Protein AF-A0A3L6JRQ4-F1 (afdb_monomer_lite)

Sequence (92 aa):
MKNMPRIVKVRVFLPVGVCGCSQTDFIARTYQAVRKHPDIVDYGEDSAGSEAAKRAGVTYRGILIGRRLLQGNPTSDQIEEAILAEANRTED

Secondary structure (DSSP, 8-state):
---PPPPEEEEEEE-TT---HHHHHHHHHHHHHHTT-TTTEEEEEEETTSHHHHHTT-SS-EEEETTEEEES---HHHHHHHHHHHHTPPP-

Structure (mmCIF, N/CA/C/O backbone):
data_AF-A0A3L6JRQ4-F1
#
_entry.id   AF-A0A3L6JRQ4-F1
#
loop_
_atom_site.group_PDB
_atom_site.id
_atom_site.type_symbol
_atom_site.label_atom_id
_atom_site.label_alt_id
_atom_site.label_comp_id
_atom_site.label_asym_id
_atom_site.label_entity_id
_atom_site.label_seq_id
_atom_site.pdbx_PDB_ins_code
_atom_site.Cartn_x
_atom_site.Cartn_y
_atom_site.Cartn_z
_atom_site.occupancy
_atom_site.B_iso_or_equiv
_atom_site.auth_seq_id
_atom_site.auth_comp_id
_atom_site.auth_asym_id
_atom_site.auth_atom_id
_atom_site.pdbx_PDB_model_num
ATOM 1 N N . MET A 1 1 ? -19.167 6.070 24.369 1.00 40.72 1 MET A N 1
ATOM 2 C CA . MET A 1 1 ? -19.279 5.299 23.112 1.00 40.72 1 MET A CA 1
ATOM 3 C C . MET A 1 1 ? -17.862 5.016 22.643 1.00 40.72 1 MET A C 1
ATOM 5 O O . MET A 1 1 ? -17.104 5.966 22.519 1.00 40.72 1 MET A O 1
ATOM 9 N N . LYS A 1 2 ? -17.448 3.749 22.509 1.00 45.91 2 LYS A N 1
ATOM 10 C CA . LYS A 1 2 ? -16.153 3.437 21.883 1.00 45.91 2 LYS A CA 1
ATOM 11 C C . LYS A 1 2 ? -16.318 3.742 20.395 1.00 45.91 2 LYS A C 1
ATOM 13 O O . LYS A 1 2 ? -17.153 3.102 19.763 1.00 45.91 2 LYS A O 1
ATOM 18 N N . ASN A 1 3 ? -15.604 4.734 19.867 1.00 53.06 3 ASN A N 1
ATOM 19 C CA . ASN A 1 3 ? -15.542 4.940 18.422 1.00 53.06 3 ASN A CA 1
ATOM 20 C C . ASN A 1 3 ? -14.964 3.656 17.823 1.00 53.06 3 ASN A C 1
ATOM 22 O O . ASN A 1 3 ? -13.807 3.333 18.088 1.00 53.06 3 ASN A O 1
ATOM 26 N N . MET A 1 4 ? -15.780 2.885 17.101 1.00 56.19 4 MET A N 1
ATOM 27 C CA . MET A 1 4 ? -15.243 1.784 16.312 1.00 56.19 4 MET A CA 1
ATOM 28 C C . MET A 1 4 ? -14.312 2.397 15.260 1.00 56.19 4 MET A C 1
ATOM 30 O O . MET A 1 4 ? -14.736 3.332 14.572 1.00 56.19 4 MET A O 1
ATOM 34 N N . PRO A 1 5 ? -13.056 1.936 15.162 1.00 66.19 5 PRO A N 1
ATOM 35 C CA . PRO A 1 5 ? -12.150 2.400 14.124 1.00 66.19 5 PRO A CA 1
ATOM 36 C C . PRO A 1 5 ? -12.770 2.148 12.746 1.00 66.19 5 PRO A C 1
ATOM 38 O O . PRO A 1 5 ? -13.432 1.135 12.513 1.00 66.19 5 PRO A O 1
ATOM 41 N N . ARG A 1 6 ? -12.617 3.116 11.841 1.00 82.50 6 ARG A N 1
ATOM 42 C CA . ARG A 1 6 ? -13.170 3.023 10.488 1.00 82.50 6 ARG A CA 1
ATOM 43 C C . ARG A 1 6 ? -12.440 1.954 9.691 1.00 82.50 6 ARG A C 1
ATOM 45 O O . ARG A 1 6 ? -11.221 1.852 9.780 1.00 82.50 6 ARG A O 1
ATOM 52 N N . ILE A 1 7 ? -13.180 1.232 8.849 1.00 92.69 7 ILE A N 1
ATOM 53 C CA . ILE A 1 7 ? -12.573 0.350 7.852 1.00 92.69 7 ILE A CA 1
ATOM 54 C C . ILE A 1 7 ? -11.781 1.202 6.852 1.00 92.69 7 ILE A C 1
ATOM 56 O O . ILE A 1 7 ? -12.342 2.036 6.136 1.00 92.69 7 ILE A O 1
ATOM 60 N N . VAL A 1 8 ? -10.472 0.980 6.804 1.00 95.56 8 VAL A N 1
ATOM 61 C CA . VAL A 1 8 ? -9.519 1.614 5.898 1.00 95.56 8 VAL A CA 1
ATOM 62 C C . VAL A 1 8 ? -9.347 0.736 4.667 1.00 95.56 8 VAL A C 1
ATOM 64 O O . VAL A 1 8 ? -8.874 -0.397 4.747 1.00 95.56 8 VAL A O 1
ATOM 67 N N . LYS A 1 9 ? -9.695 1.277 3.499 1.00 96.12 9 LYS A N 1
ATOM 68 C CA . LYS A 1 9 ? -9.434 0.611 2.219 1.00 96.12 9 LYS A CA 1
ATOM 69 C C . LYS A 1 9 ? -7.956 0.715 1.873 1.00 96.12 9 LYS A C 1
ATOM 71 O O . LYS A 1 9 ? -7.445 1.825 1.732 1.00 96.12 9 LYS A O 1
ATOM 76 N N . VAL A 1 10 ? -7.293 -0.420 1.697 1.00 97.50 10 VAL A N 1
ATOM 77 C CA . VAL A 1 10 ? -5.895 -0.506 1.267 1.00 97.50 10 VAL A CA 1
ATOM 78 C C . VAL A 1 10 ? -5.853 -1.164 -0.105 1.00 97.50 10 VAL A C 1
ATOM 80 O O . VAL A 1 10 ? -6.160 -2.346 -0.242 1.00 97.50 10 VAL A O 1
ATOM 83 N N . ARG A 1 11 ? -5.468 -0.401 -1.132 1.00 97.81 11 ARG A N 1
ATOM 84 C CA . ARG A 1 11 ? -5.323 -0.890 -2.505 1.00 97.81 11 ARG A CA 1
ATOM 85 C C . ARG A 1 11 ? -3.873 -0.862 -2.952 1.00 97.81 11 ARG A C 1
ATOM 87 O O . ARG A 1 11 ? -3.261 0.203 -2.997 1.00 97.81 11 ARG A O 1
ATOM 94 N N . VAL A 1 12 ? -3.332 -2.020 -3.305 1.00 96.94 12 VAL A N 1
ATOM 95 C CA . VAL A 1 12 ? -1.971 -2.149 -3.835 1.00 96.94 12 VAL A CA 1
ATOM 96 C C . VAL A 1 12 ? -2.026 -2.192 -5.349 1.00 96.94 12 VAL A C 1
ATOM 98 O O . VAL A 1 12 ? -2.766 -2.986 -5.918 1.00 96.94 12 VAL A O 1
ATOM 101 N N . PHE A 1 13 ? -1.227 -1.353 -5.996 1.00 95.75 13 PHE A N 1
ATOM 102 C CA . PHE A 1 13 ? -1.118 -1.282 -7.444 1.00 95.75 13 PHE A CA 1
ATOM 103 C C . PHE A 1 13 ? 0.238 -1.811 -7.894 1.00 95.75 13 PHE A C 1
ATOM 105 O O . PHE A 1 13 ? 1.277 -1.285 -7.479 1.00 95.75 13 PHE A O 1
ATOM 11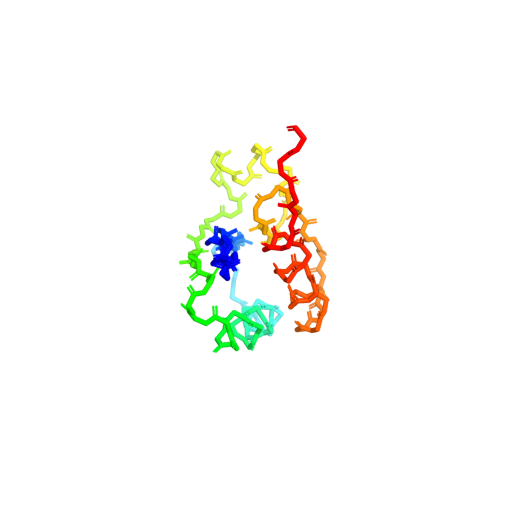2 N N . LEU A 1 14 ? 0.225 -2.835 -8.747 1.00 93.94 14 LEU A N 1
ATOM 113 C CA . LEU A 1 14 ? 1.426 -3.542 -9.196 1.00 93.94 14 LEU A CA 1
ATOM 114 C C . LEU A 1 14 ? 1.576 -3.504 -10.727 1.00 93.94 14 LEU A C 1
ATOM 116 O O . LEU A 1 14 ? 0.577 -3.617 -11.443 1.00 93.94 14 LEU A O 1
ATOM 120 N N . PRO A 1 15 ? 2.803 -3.386 -11.264 1.00 91.94 15 PRO A N 1
ATOM 121 C CA . PRO A 1 15 ? 3.034 -3.529 -12.693 1.00 91.94 15 PRO A CA 1
ATOM 122 C C . PRO A 1 15 ? 2.764 -4.972 -13.133 1.00 91.94 15 PRO A C 1
ATOM 124 O O . PRO A 1 15 ? 3.279 -5.918 -12.537 1.00 91.94 15 PRO A O 1
ATOM 127 N N . VAL A 1 16 ? 1.994 -5.135 -14.206 1.00 86.25 16 VAL A N 1
ATOM 128 C CA . VAL A 1 16 ? 1.728 -6.436 -14.837 1.00 86.25 16 VAL A CA 1
ATOM 129 C C . VAL A 1 16 ? 2.898 -6.876 -15.720 1.00 86.25 16 VAL A C 1
ATOM 131 O O . VAL A 1 16 ? 3.561 -6.047 -16.338 1.00 86.25 16 VAL A O 1
ATOM 134 N N . GLY A 1 17 ? 3.148 -8.186 -15.788 1.00 81.94 17 GLY A N 1
ATOM 135 C CA . GLY A 1 17 ? 4.178 -8.768 -16.662 1.00 81.94 17 GLY A CA 1
ATOM 136 C C . GLY A 1 17 ? 5.624 -8.553 -16.201 1.00 81.94 17 GLY A C 1
ATOM 137 O O . GLY A 1 17 ? 6.553 -8.869 -16.938 1.00 81.94 17 GLY A O 1
ATOM 138 N N . VAL A 1 18 ? 5.827 -8.034 -14.988 1.00 80.25 18 VAL A N 1
ATOM 139 C CA . VAL A 1 18 ? 7.149 -7.858 -14.384 1.00 80.25 18 VAL A CA 1
ATOM 140 C C . VAL A 1 18 ? 7.274 -8.851 -13.237 1.00 80.25 18 VAL A C 1
ATOM 142 O O . VAL A 1 18 ? 6.578 -8.725 -12.241 1.00 80.25 18 VAL A O 1
ATOM 145 N N . CYS A 1 19 ? 8.167 -9.829 -13.357 1.00 75.69 19 CYS A N 1
ATOM 146 C CA . CYS A 1 19 ? 8.528 -10.713 -12.250 1.00 75.69 19 CYS A CA 1
ATOM 147 C C . CYS A 1 19 ? 9.863 -10.246 -11.668 1.00 75.69 19 CYS A C 1
ATOM 149 O O . CYS A 1 19 ? 10.836 -10.084 -12.402 1.00 75.69 19 CYS A O 1
ATOM 151 N N . GLY A 1 20 ? 9.939 -10.036 -10.354 1.00 81.31 20 GLY A N 1
ATOM 152 C CA . GLY A 1 20 ? 11.207 -9.697 -9.714 1.00 81.31 20 GLY A CA 1
ATOM 153 C C . GLY A 1 20 ? 11.107 -9.547 -8.203 1.00 81.31 20 GLY A C 1
ATOM 154 O O . GLY A 1 20 ? 10.064 -9.162 -7.679 1.00 81.31 20 GLY A O 1
ATOM 155 N N . CYS A 1 21 ? 12.221 -9.793 -7.506 1.00 82.25 21 CYS A N 1
ATOM 156 C CA . CYS A 1 21 ? 12.303 -9.750 -6.039 1.00 82.25 21 CYS A CA 1
ATOM 157 C C . CYS A 1 21 ? 11.796 -8.423 -5.454 1.00 82.25 21 CYS A C 1
ATOM 159 O O . CYS A 1 21 ? 11.127 -8.412 -4.430 1.00 82.25 21 CYS A O 1
ATOM 161 N N . SER A 1 22 ? 12.019 -7.310 -6.160 1.00 84.75 22 SER A N 1
ATOM 162 C CA . SER A 1 22 ? 11.538 -5.987 -5.746 1.00 84.75 22 SER A CA 1
ATOM 163 C C . SER A 1 22 ? 10.010 -5.904 -5.623 1.00 84.75 22 SER A C 1
ATOM 165 O O . SER A 1 22 ? 9.517 -5.158 -4.778 1.00 84.75 22 SER A O 1
ATOM 167 N N . GLN A 1 23 ? 9.243 -6.630 -6.446 1.00 86.56 23 GLN A N 1
ATOM 168 C CA . GLN A 1 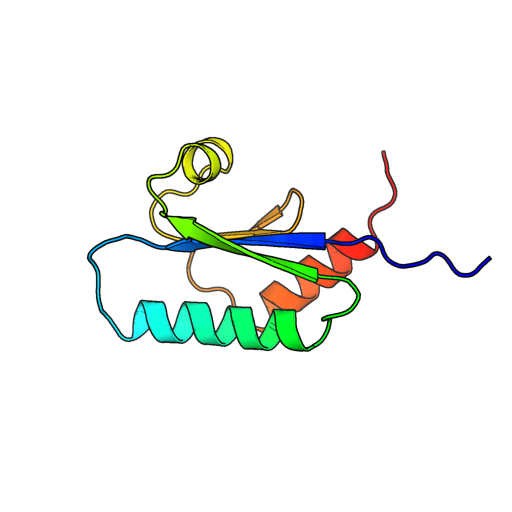23 ? 7.785 -6.691 -6.290 1.00 86.56 23 GLN A CA 1
ATOM 169 C C . GLN A 1 23 ? 7.391 -7.575 -5.110 1.00 86.56 23 GLN A C 1
ATOM 171 O O . GLN A 1 23 ? 6.557 -7.164 -4.308 1.00 86.56 23 GLN A O 1
ATOM 176 N N . THR A 1 24 ? 8.027 -8.739 -4.972 1.00 89.94 24 THR A N 1
ATOM 177 C CA . THR A 1 24 ? 7.788 -9.655 -3.852 1.00 89.94 24 THR A CA 1
ATOM 178 C C . THR A 1 24 ? 8.031 -8.967 -2.512 1.00 89.94 24 THR A C 1
ATOM 180 O O . THR A 1 24 ? 7.172 -9.023 -1.638 1.00 89.94 24 THR A O 1
ATOM 183 N N . ASP A 1 25 ? 9.142 -8.242 -2.368 1.00 92.06 25 ASP A N 1
ATOM 184 C CA . ASP A 1 25 ? 9.470 -7.506 -1.143 1.00 92.06 25 ASP A CA 1
ATOM 185 C C . ASP A 1 25 ? 8.456 -6.393 -0.850 1.00 92.06 25 ASP A C 1
ATOM 187 O O . ASP A 1 25 ? 8.072 -6.170 0.299 1.00 92.06 25 ASP A O 1
ATOM 191 N N . PHE A 1 26 ? 7.995 -5.693 -1.889 1.00 93.44 26 PHE A N 1
ATOM 192 C CA . PHE A 1 26 ? 6.995 -4.635 -1.764 1.00 93.44 26 PHE A CA 1
ATOM 193 C C . PHE A 1 26 ? 5.639 -5.180 -1.290 1.00 93.44 26 PHE A C 1
ATOM 195 O O . PHE A 1 26 ? 5.024 -4.626 -0.374 1.00 93.44 26 PHE A O 1
ATOM 202 N N . ILE A 1 27 ? 5.196 -6.300 -1.867 1.00 93.19 27 ILE A N 1
ATOM 203 C CA . ILE A 1 27 ? 3.976 -6.997 -1.446 1.00 93.19 27 ILE A CA 1
ATOM 204 C C . ILE A 1 27 ? 4.145 -7.527 -0.022 1.00 93.19 27 ILE A C 1
ATOM 206 O O . ILE A 1 27 ? 3.277 -7.292 0.813 1.00 93.19 27 ILE A O 1
ATOM 210 N N . ALA A 1 28 ? 5.278 -8.161 0.291 1.00 94.88 28 ALA A N 1
ATOM 211 C CA . ALA A 1 28 ? 5.552 -8.724 1.611 1.00 94.88 28 ALA A CA 1
ATOM 212 C C . ALA A 1 28 ? 5.478 -7.665 2.721 1.00 94.88 28 ALA A C 1
ATOM 214 O O . ALA A 1 28 ? 4.823 -7.889 3.739 1.00 94.88 28 ALA A O 1
ATOM 215 N N . ARG A 1 29 ? 6.074 -6.484 2.509 1.00 96.38 29 ARG A N 1
ATOM 216 C CA . ARG A 1 29 ? 5.995 -5.355 3.456 1.00 96.38 29 ARG A CA 1
ATOM 217 C C . ARG A 1 29 ? 4.568 -4.858 3.639 1.00 96.38 29 ARG A C 1
ATOM 219 O O . ARG A 1 29 ? 4.164 -4.560 4.760 1.00 96.38 29 ARG A O 1
ATOM 226 N N . THR A 1 30 ? 3.805 -4.799 2.548 1.00 96.62 30 THR A N 1
ATOM 227 C CA . THR A 1 30 ? 2.403 -4.382 2.603 1.00 96.62 30 THR A CA 1
ATOM 228 C C . THR A 1 30 ? 1.569 -5.395 3.373 1.00 96.62 30 THR A C 1
ATOM 230 O O . THR A 1 30 ? 0.862 -5.022 4.306 1.00 96.62 30 THR A O 1
ATOM 233 N N . TYR A 1 31 ? 1.715 -6.681 3.052 1.00 96.38 31 TYR A N 1
ATOM 234 C CA . TYR A 1 31 ? 1.027 -7.767 3.737 1.00 96.38 31 TYR A CA 1
ATOM 235 C C . TYR A 1 31 ? 1.380 -7.813 5.232 1.00 96.38 31 TYR A C 1
ATOM 237 O O . TYR A 1 31 ? 0.513 -8.005 6.084 1.00 96.38 31 TYR A O 1
ATOM 245 N N . GLN A 1 32 ? 2.650 -7.573 5.573 1.00 96.88 32 GLN A N 1
ATOM 246 C CA . GLN A 1 32 ? 3.116 -7.494 6.955 1.00 96.88 32 GLN A CA 1
ATOM 247 C C . GLN A 1 32 ? 2.426 -6.380 7.750 1.00 96.88 32 GLN A C 1
ATOM 249 O O . GLN A 1 32 ? 2.170 -6.588 8.934 1.00 96.88 32 GLN A O 1
ATOM 254 N N . ALA A 1 33 ? 2.135 -5.236 7.130 1.00 97.19 33 ALA A N 1
ATOM 255 C CA . ALA A 1 33 ? 1.438 -4.127 7.774 1.00 97.19 33 ALA A CA 1
ATOM 256 C C . ALA A 1 33 ? -0.070 -4.395 7.908 1.00 97.19 33 ALA A C 1
ATOM 258 O O . ALA A 1 33 ? -0.618 -4.283 9.002 1.00 97.19 33 ALA A O 1
ATOM 259 N N . VAL A 1 34 ? -0.739 -4.812 6.827 1.00 96.88 34 VAL A N 1
ATOM 260 C CA . VAL A 1 34 ? -2.204 -5.006 6.826 1.00 96.88 34 VAL A CA 1
ATOM 261 C C . VAL A 1 34 ? -2.648 -6.142 7.745 1.00 96.88 34 VAL A C 1
ATOM 263 O O . VAL A 1 34 ? -3.653 -6.011 8.435 1.00 96.88 34 VAL A O 1
ATOM 266 N N . ARG A 1 35 ? -1.872 -7.233 7.842 1.00 96.62 35 ARG A N 1
ATOM 267 C CA . ARG A 1 35 ? -2.230 -8.389 8.685 1.00 96.62 35 ARG A CA 1
ATOM 268 C C . ARG A 1 35 ? -2.203 -8.096 10.189 1.00 96.62 35 ARG A C 1
ATOM 270 O O . ARG A 1 35 ? -2.690 -8.918 10.958 1.00 96.62 35 ARG A O 1
ATOM 277 N N . LYS A 1 36 ? -1.591 -6.983 10.615 1.00 96.31 36 LYS A N 1
ATOM 278 C CA . LYS A 1 36 ? -1.608 -6.537 12.018 1.00 96.31 36 LYS A CA 1
ATOM 279 C C . LYS A 1 36 ? -2.972 -5.965 12.419 1.00 96.31 36 LYS A C 1
ATOM 281 O O . LYS A 1 36 ? -3.283 -5.960 13.602 1.00 96.31 36 LYS A O 1
ATOM 286 N N . HIS A 1 37 ? -3.766 -5.533 11.436 1.00 94.50 37 HIS A N 1
ATOM 287 C CA . HIS A 1 37 ? -4.999 -4.761 11.610 1.00 94.50 37 HIS A CA 1
ATOM 288 C C . HIS A 1 37 ? -6.173 -5.349 10.794 1.00 94.50 37 HIS A C 1
ATOM 290 O O . HIS A 1 37 ? -6.813 -4.625 10.028 1.00 94.50 37 HIS A O 1
ATOM 296 N N . PRO A 1 38 ? -6.449 -6.669 10.880 1.00 93.88 38 PRO A N 1
ATOM 297 C CA . PRO A 1 38 ? -7.418 -7.341 10.005 1.00 93.88 38 PRO A CA 1
ATOM 298 C C . PRO A 1 38 ? -8.874 -6.911 10.241 1.00 93.88 38 PRO A C 1
ATOM 300 O O . PRO A 1 38 ? -9.725 -7.119 9.385 1.00 93.88 38 PRO A O 1
ATOM 303 N N . ASP A 1 39 ? -9.169 -6.334 11.402 1.00 93.00 39 ASP A N 1
ATOM 304 C CA . ASP A 1 39 ? -10.482 -5.832 11.802 1.00 93.00 39 ASP A CA 1
ATOM 305 C C . ASP A 1 39 ? -10.796 -4.445 11.227 1.00 93.00 39 ASP A C 1
ATOM 307 O O . ASP A 1 39 ? -11.964 -4.067 11.151 1.00 93.00 39 ASP A O 1
ATOM 311 N N . ILE A 1 40 ? -9.771 -3.703 10.795 1.00 93.88 40 ILE A N 1
ATOM 312 C CA . ILE A 1 40 ? -9.915 -2.329 10.295 1.00 93.88 40 ILE A CA 1
ATOM 313 C C . ILE A 1 40 ? -9.393 -2.137 8.873 1.00 93.88 40 ILE A C 1
ATOM 315 O O . ILE A 1 40 ? -9.429 -1.018 8.374 1.00 93.88 40 ILE A O 1
ATOM 319 N N . VAL A 1 41 ? -8.916 -3.186 8.200 1.00 96.56 41 VAL A N 1
ATOM 320 C CA . VAL A 1 41 ? -8.380 -3.096 6.836 1.00 96.56 41 VAL A CA 1
ATOM 321 C C . VAL A 1 41 ? -9.233 -3.889 5.849 1.00 96.56 41 VAL A C 1
ATOM 323 O O . VAL A 1 41 ? -9.403 -5.096 5.983 1.00 96.56 41 VAL A O 1
ATOM 326 N N . ASP A 1 42 ? -9.695 -3.210 4.798 1.00 96.56 42 ASP A N 1
ATOM 327 C CA . ASP A 1 42 ? -10.230 -3.822 3.577 1.00 96.56 42 ASP A CA 1
ATOM 328 C C . ASP A 1 42 ? -9.122 -3.827 2.514 1.00 96.56 42 ASP A C 1
ATOM 330 O O . ASP A 1 42 ? -8.829 -2.800 1.891 1.00 96.56 42 ASP A O 1
ATOM 334 N N . TYR A 1 43 ? -8.437 -4.965 2.380 1.00 96.94 43 TYR A N 1
ATOM 335 C CA . TYR A 1 43 ? -7.280 -5.124 1.503 1.00 96.94 43 TYR A CA 1
ATOM 336 C C . TYR A 1 43 ? -7.678 -5.597 0.105 1.00 96.94 43 TYR A C 1
ATOM 338 O O . TYR A 1 43 ? -8.443 -6.547 -0.058 1.00 96.94 43 TYR A O 1
ATOM 346 N N . GLY A 1 44 ? -7.058 -5.019 -0.921 1.00 96.44 44 GLY A N 1
ATOM 347 C CA . GLY A 1 44 ? -7.065 -5.622 -2.243 1.00 96.44 44 GLY A CA 1
ATOM 348 C C . GLY A 1 44 ? -5.921 -5.169 -3.132 1.00 96.44 44 GLY A C 1
ATOM 349 O O . GLY A 1 44 ? -5.245 -4.172 -2.884 1.00 96.44 44 GLY A O 1
ATOM 350 N N . GLU A 1 45 ? -5.750 -5.904 -4.218 1.00 95.38 45 GLU A N 1
ATOM 351 C CA . GLU A 1 45 ? -4.727 -5.656 -5.225 1.00 95.38 45 GLU A CA 1
ATOM 352 C C . GLU A 1 45 ? -5.384 -5.251 -6.549 1.00 95.38 45 GLU A C 1
ATOM 354 O O . GLU A 1 45 ? -6.553 -5.553 -6.819 1.00 95.38 45 GL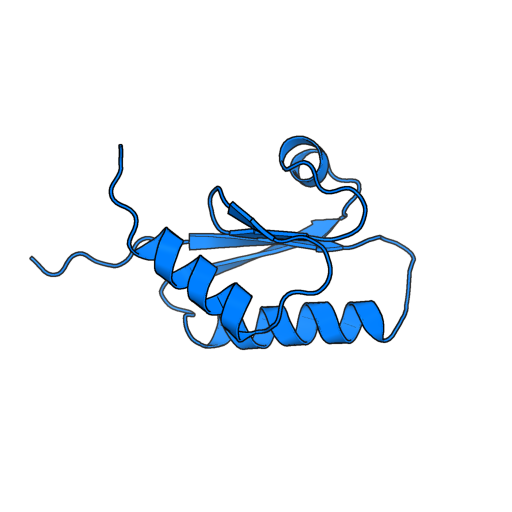U A O 1
ATOM 359 N N . ASP A 1 46 ? -4.648 -4.502 -7.359 1.00 95.50 46 ASP A N 1
ATOM 360 C CA . ASP A 1 46 ? -5.027 -4.112 -8.709 1.00 95.50 46 ASP A CA 1
ATOM 361 C C . ASP A 1 46 ? -3.765 -3.849 -9.553 1.00 95.50 46 ASP A C 1
ATOM 363 O O . ASP A 1 46 ? -2.644 -3.738 -9.048 1.00 95.50 46 ASP A O 1
ATOM 367 N N . SER A 1 47 ? -3.930 -3.751 -10.866 1.00 94.38 47 SER A N 1
ATOM 368 C CA . SER A 1 47 ? -2.839 -3.414 -11.775 1.00 94.38 47 SER A CA 1
ATOM 369 C C . SER A 1 47 ? -2.524 -1.916 -11.740 1.00 94.38 47 SER A C 1
ATOM 371 O O . SER A 1 47 ? -3.418 -1.076 -11.683 1.00 94.38 47 SER A O 1
ATOM 373 N N . ALA A 1 48 ? -1.248 -1.556 -11.874 1.00 93.44 48 ALA A N 1
ATOM 374 C CA . ALA A 1 48 ? -0.811 -0.167 -12.033 1.00 93.44 48 ALA A CA 1
ATOM 375 C C . ALA A 1 48 ? -1.305 0.480 -13.344 1.00 93.44 48 ALA A C 1
ATOM 377 O O . ALA A 1 48 ? -1.221 1.693 -13.499 1.00 93.44 48 ALA A O 1
ATOM 378 N N . GLY A 1 49 ? -1.838 -0.317 -14.278 1.00 93.50 49 GLY A N 1
ATOM 379 C CA . GLY A 1 49 ? -2.484 0.162 -15.501 1.00 93.50 49 GLY A CA 1
ATOM 380 C C . GLY A 1 49 ? -3.983 0.451 -15.361 1.00 93.50 49 GLY A C 1
ATOM 381 O O . GLY A 1 49 ? -4.584 0.935 -16.323 1.00 93.50 49 GLY A O 1
ATOM 382 N N . SER A 1 50 ? -4.600 0.157 -14.210 1.00 95.44 50 SER A N 1
ATOM 383 C CA . SER A 1 50 ? -6.044 0.315 -14.019 1.00 95.44 50 SER A CA 1
ATOM 384 C C . SER A 1 50 ? -6.475 1.784 -13.951 1.00 95.44 50 SER A C 1
ATOM 386 O O . SER A 1 50 ? -5.698 2.679 -13.613 1.00 95.44 50 SER A O 1
ATOM 388 N N . GLU A 1 51 ? -7.753 2.057 -14.228 1.00 95.44 51 GLU A N 1
ATOM 389 C CA . GLU A 1 51 ? -8.314 3.409 -14.081 1.00 95.44 51 GLU A CA 1
ATOM 390 C C . GLU A 1 51 ? -8.261 3.907 -12.630 1.00 95.44 51 GLU A C 1
ATOM 392 O O . GLU A 1 51 ? -8.084 5.102 -12.388 1.00 95.44 51 GLU A O 1
ATOM 397 N N . ALA A 1 52 ? -8.361 3.000 -11.653 1.00 93.81 52 ALA A N 1
ATOM 398 C CA . ALA A 1 52 ? -8.194 3.340 -10.244 1.00 93.81 52 ALA A CA 1
ATOM 399 C C . ALA A 1 52 ? -6.755 3.792 -9.947 1.00 93.81 52 ALA A C 1
ATOM 401 O O . ALA A 1 52 ? -6.568 4.814 -9.286 1.00 93.81 52 ALA A O 1
ATOM 402 N N . ALA A 1 53 ? -5.755 3.094 -10.496 1.00 94.94 53 ALA A N 1
ATOM 403 C CA . ALA A 1 53 ? -4.347 3.464 -10.377 1.00 94.94 53 ALA A CA 1
ATOM 404 C C . ALA A 1 53 ? -4.078 4.852 -10.986 1.00 94.94 53 ALA A C 1
ATOM 406 O O . ALA A 1 53 ? -3.458 5.701 -10.343 1.00 94.94 53 ALA A O 1
ATOM 407 N N . LYS A 1 54 ? -4.621 5.119 -12.183 1.00 94.62 54 LYS A N 1
ATOM 408 C CA . LYS A 1 54 ? -4.499 6.419 -12.867 1.00 94.62 54 LYS A CA 1
ATOM 409 C C . LYS A 1 54 ? -5.125 7.557 -12.066 1.00 94.62 54 LYS A C 1
ATOM 411 O O . LYS A 1 54 ? -4.484 8.584 -11.872 1.00 94.62 54 LYS A O 1
ATOM 416 N N . ARG A 1 55 ? -6.350 7.373 -11.556 1.00 95.56 55 ARG A N 1
ATOM 417 C CA . ARG A 1 55 ? -7.031 8.371 -10.706 1.00 95.56 55 ARG A CA 1
ATOM 418 C C . ARG A 1 55 ? -6.277 8.637 -9.409 1.00 95.56 55 ARG A C 1
ATOM 420 O O . ARG A 1 55 ? -6.270 9.766 -8.934 1.00 95.56 55 ARG A O 1
ATOM 427 N N . ALA A 1 56 ? -5.643 7.608 -8.854 1.00 93.94 56 ALA A N 1
ATOM 428 C CA . ALA A 1 56 ? -4.795 7.733 -7.679 1.00 93.94 56 ALA A CA 1
ATOM 429 C C . ALA A 1 56 ? -3.419 8.348 -7.992 1.00 93.94 56 ALA A C 1
ATOM 431 O O . ALA A 1 56 ? -2.693 8.660 -7.060 1.00 93.94 56 ALA A O 1
ATOM 432 N N . GLY A 1 57 ? -3.037 8.529 -9.261 1.00 94.88 57 GLY A N 1
ATOM 433 C CA . GLY A 1 57 ? -1.730 9.068 -9.650 1.00 94.88 57 GLY A CA 1
ATOM 434 C C . GLY A 1 57 ? -0.578 8.060 -9.557 1.00 94.88 57 GLY A C 1
ATOM 435 O O . GLY A 1 57 ? 0.579 8.459 -9.433 1.00 94.88 57 GLY A O 1
ATOM 436 N N . VAL A 1 58 ? -0.865 6.756 -9.590 1.00 94.69 58 VAL A N 1
ATOM 437 C CA . VAL A 1 58 ? 0.157 5.699 -9.609 1.00 94.69 58 VAL A CA 1
ATOM 438 C C . VAL A 1 58 ? 0.807 5.622 -10.988 1.00 94.69 58 VAL A C 1
ATOM 440 O O . VAL A 1 58 ? 0.122 5.481 -11.995 1.00 94.69 58 VAL A O 1
ATOM 443 N N . THR A 1 59 ? 2.140 5.669 -11.028 1.00 89.50 59 THR A N 1
ATOM 444 C CA . THR A 1 59 ? 2.925 5.623 -12.276 1.00 89.50 59 THR A CA 1
ATOM 445 C C . THR A 1 59 ? 3.571 4.264 -12.549 1.00 89.50 59 THR A C 1
ATOM 447 O O . THR A 1 59 ? 3.686 3.865 -13.702 1.00 89.50 59 THR A O 1
ATOM 450 N N . TYR A 1 60 ? 3.996 3.543 -11.506 1.00 90.69 60 TYR A N 1
ATOM 451 C CA . TYR A 1 60 ? 4.651 2.232 -11.633 1.00 90.69 60 TYR A CA 1
ATOM 452 C C . TYR A 1 60 ? 4.132 1.220 -10.610 1.00 90.69 60 TYR A C 1
ATOM 454 O O . TYR A 1 60 ? 3.625 0.165 -10.973 1.00 90.69 60 TYR A O 1
ATOM 462 N N . ARG A 1 61 ? 4.233 1.554 -9.321 1.00 93.38 61 ARG A N 1
ATOM 463 C CA . ARG A 1 61 ? 3.620 0.814 -8.213 1.00 93.38 61 ARG A CA 1
ATOM 464 C C . ARG A 1 61 ? 3.278 1.769 -7.080 1.00 93.38 61 ARG A C 1
ATOM 466 O O . ARG A 1 61 ? 3.924 2.810 -6.943 1.00 93.38 61 ARG A O 1
ATOM 473 N N . GLY A 1 62 ? 2.309 1.409 -6.252 1.00 96.00 62 GLY A N 1
ATOM 474 C CA . GLY A 1 62 ? 1.915 2.234 -5.115 1.00 96.00 62 GLY A CA 1
ATOM 475 C C . GLY A 1 62 ? 0.882 1.561 -4.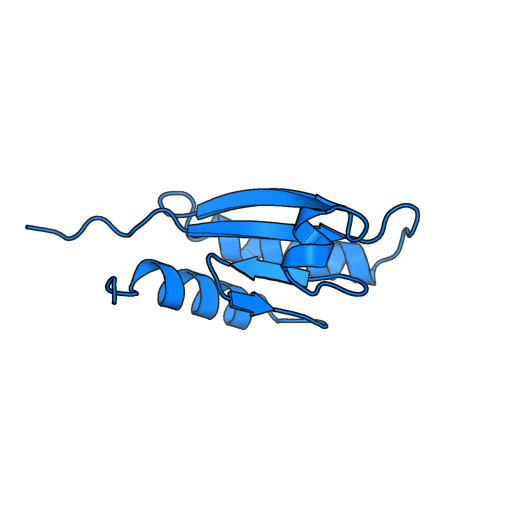226 1.00 96.00 62 GLY A C 1
ATOM 476 O O . GLY A 1 62 ? 0.331 0.524 -4.581 1.00 96.00 62 GLY A O 1
ATOM 477 N N . ILE A 1 63 ? 0.635 2.159 -3.065 1.00 97.81 63 ILE A N 1
ATOM 478 C CA . ILE A 1 63 ? -0.358 1.704 -2.091 1.00 97.81 63 ILE A CA 1
ATOM 479 C C . ILE A 1 63 ? -1.274 2.886 -1.796 1.00 97.81 63 ILE A C 1
ATOM 481 O O . ILE A 1 63 ? -0.818 3.905 -1.282 1.00 97.81 63 ILE A O 1
ATOM 485 N N . LEU A 1 64 ? -2.552 2.770 -2.131 1.00 97.56 64 LEU A N 1
ATOM 486 C CA . LEU A 1 64 ? -3.577 3.730 -1.743 1.00 97.56 64 LEU A CA 1
ATOM 487 C C . LEU A 1 64 ? -4.214 3.269 -0.431 1.00 97.56 64 LEU A C 1
ATOM 489 O O . LEU A 1 64 ? -4.807 2.199 -0.376 1.00 97.56 64 LEU A O 1
ATOM 493 N N . ILE A 1 65 ? -4.087 4.077 0.613 1.00 96.69 65 ILE A N 1
ATOM 494 C CA . ILE A 1 65 ? -4.596 3.831 1.962 1.00 96.69 65 ILE A CA 1
ATOM 495 C C . ILE A 1 65 ? -5.639 4.910 2.243 1.00 96.69 65 ILE A C 1
ATOM 497 O O . ILE A 1 65 ? -5.299 6.064 2.509 1.00 96.69 65 ILE A O 1
ATOM 501 N N . GLY A 1 66 ? -6.916 4.566 2.085 1.00 93.88 66 GLY A N 1
ATOM 502 C CA . GLY A 1 66 ? -8.013 5.531 2.042 1.00 93.88 66 GLY A CA 1
ATOM 503 C C . GLY A 1 66 ? -7.769 6.592 0.968 1.00 93.88 66 GLY A C 1
ATOM 504 O O . GLY A 1 66 ? -7.865 6.302 -0.223 1.00 93.88 66 GLY A O 1
ATOM 505 N N . ARG A 1 67 ? -7.445 7.822 1.385 1.00 90.38 67 ARG A N 1
ATOM 506 C CA . ARG A 1 67 ? -7.110 8.939 0.477 1.00 90.38 67 ARG A CA 1
ATOM 507 C C . ARG A 1 67 ? -5.604 9.156 0.282 1.00 90.38 67 ARG A C 1
ATOM 509 O O . ARG A 1 67 ? -5.214 9.989 -0.533 1.00 90.38 67 ARG A O 1
ATOM 516 N N . ARG A 1 68 ? -4.750 8.459 1.036 1.00 94.44 68 ARG A N 1
ATOM 517 C CA . ARG A 1 68 ? -3.297 8.666 1.036 1.00 94.44 68 ARG A CA 1
ATOM 518 C C . ARG A 1 68 ? -2.611 7.689 0.097 1.00 94.44 68 ARG A C 1
ATOM 520 O O . ARG A 1 68 ? -2.749 6.482 0.246 1.00 94.44 68 ARG A O 1
ATOM 527 N N . LEU A 1 69 ? -1.809 8.208 -0.823 1.00 96.56 69 LEU A N 1
ATOM 528 C CA . LEU A 1 69 ? -0.985 7.390 -1.702 1.00 96.56 69 LEU A CA 1
ATOM 529 C C . LEU A 1 69 ? 0.450 7.291 -1.174 1.00 96.56 69 LEU A C 1
ATOM 531 O O . LEU A 1 69 ? 1.106 8.306 -0.950 1.00 96.56 69 LEU A O 1
ATOM 535 N N . LEU A 1 70 ? 0.953 6.067 -1.031 1.00 96.25 70 LEU A N 1
ATOM 536 C CA . LEU A 1 70 ? 2.365 5.771 -0.802 1.00 96.25 70 LEU A CA 1
ATOM 537 C C . LEU A 1 70 ? 2.990 5.253 -2.102 1.00 96.25 70 LEU A C 1
ATOM 539 O O . LEU A 1 70 ? 2.517 4.275 -2.682 1.00 96.25 70 LEU A O 1
ATOM 543 N N . GLN A 1 71 ? 4.064 5.898 -2.556 1.00 89.31 71 GLN A N 1
ATOM 544 C CA . GLN A 1 71 ? 4.823 5.506 -3.749 1.00 89.31 71 GLN A CA 1
ATOM 545 C C . GLN A 1 71 ? 6.266 5.114 -3.392 1.00 89.31 71 GLN A C 1
ATOM 547 O O . GLN A 1 71 ? 6.742 5.355 -2.283 1.00 89.31 71 GLN A O 1
ATOM 552 N N . GLY A 1 72 ? 6.979 4.507 -4.344 1.00 86.69 72 GLY A N 1
ATOM 553 C CA . GLY A 1 72 ? 8.390 4.147 -4.192 1.00 86.69 72 GLY A CA 1
ATOM 554 C C . GLY A 1 72 ? 8.599 2.791 -3.513 1.00 86.69 72 GLY A C 1
ATOM 555 O O . GLY A 1 72 ? 8.293 1.743 -4.094 1.00 86.69 72 GLY A O 1
ATOM 556 N N . ASN A 1 73 ? 9.195 2.799 -2.317 1.00 89.25 73 ASN A N 1
ATOM 557 C CA . ASN A 1 73 ? 9.532 1.589 -1.559 1.00 89.25 73 ASN A CA 1
ATOM 558 C C . ASN A 1 73 ? 9.297 1.765 -0.043 1.00 89.25 73 ASN A C 1
ATOM 560 O O . ASN A 1 73 ? 10.262 1.690 0.723 1.00 89.25 73 ASN A O 1
ATOM 564 N N . PRO A 1 74 ? 8.051 2.036 0.392 1.00 94.31 74 PRO A N 1
ATOM 565 C CA . PRO A 1 74 ? 7.747 2.244 1.801 1.00 94.31 74 PRO A CA 1
ATOM 566 C C . PRO A 1 74 ? 8.104 1.011 2.644 1.00 94.31 74 PRO A C 1
ATOM 568 O O . PRO A 1 74 ? 8.078 -0.132 2.169 1.00 94.31 74 PRO A O 1
ATOM 571 N N . THR A 1 75 ? 8.470 1.244 3.901 1.00 96.69 75 THR A N 1
ATOM 572 C CA . THR A 1 75 ? 8.660 0.181 4.897 1.00 96.69 75 THR A CA 1
ATOM 573 C C . THR A 1 75 ? 7.309 -0.309 5.422 1.00 96.69 75 THR A C 1
ATOM 575 O O . THR A 1 75 ? 6.294 0.367 5.260 1.00 96.69 75 THR A O 1
ATOM 578 N N . SER A 1 76 ? 7.278 -1.476 6.077 1.00 97.19 76 SER A N 1
ATOM 579 C CA . SER A 1 76 ? 6.062 -1.962 6.752 1.00 97.19 76 SER A CA 1
ATOM 580 C C . SER A 1 76 ? 5.517 -0.948 7.757 1.00 97.19 76 SER A C 1
ATOM 582 O O . SER A 1 76 ? 4.308 -0.769 7.851 1.00 97.19 76 SER A O 1
ATOM 584 N N . ASP A 1 77 ? 6.410 -0.257 8.464 1.00 97.50 77 ASP A N 1
ATOM 585 C CA . ASP A 1 77 ? 6.042 0.671 9.533 1.00 97.50 77 ASP A CA 1
ATOM 586 C C . ASP A 1 77 ? 5.419 1.944 8.951 1.00 97.50 77 ASP A C 1
ATOM 588 O O . ASP A 1 77 ? 4.379 2.387 9.419 1.00 97.50 77 ASP A O 1
ATOM 592 N N . GLN A 1 78 ? 5.955 2.461 7.839 1.00 97.62 78 GLN A N 1
ATOM 593 C CA . GLN A 1 78 ? 5.349 3.591 7.121 1.00 97.62 78 GLN A CA 1
ATOM 594 C C . GLN A 1 78 ? 3.948 3.262 6.582 1.00 97.62 78 GLN A C 1
ATOM 596 O O . GLN A 1 78 ? 3.075 4.131 6.531 1.00 97.62 78 GLN A O 1
ATOM 601 N N . ILE A 1 79 ? 3.731 2.015 6.153 1.00 97.94 79 ILE A N 1
ATOM 602 C CA . ILE A 1 79 ? 2.422 1.541 5.684 1.00 97.94 79 ILE A CA 1
ATOM 603 C C . ILE A 1 79 ? 1.452 1.446 6.866 1.00 97.94 79 ILE A C 1
ATOM 605 O O . ILE A 1 79 ? 0.323 1.920 6.772 1.00 97.94 79 ILE A O 1
ATOM 609 N N . GLU A 1 80 ? 1.894 0.877 7.986 1.00 97.44 80 GLU A N 1
ATOM 610 C CA . GLU A 1 80 ? 1.101 0.760 9.211 1.00 97.44 80 GLU A CA 1
ATOM 611 C C . GLU A 1 80 ? 0.720 2.126 9.793 1.00 97.44 80 GLU A C 1
ATOM 613 O O . GLU A 1 80 ? -0.451 2.364 10.083 1.00 97.44 80 GLU A O 1
ATOM 618 N N . GLU A 1 81 ? 1.669 3.056 9.892 1.00 96.75 81 GLU A N 1
ATOM 619 C CA . GLU A 1 81 ? 1.413 4.429 10.333 1.00 96.75 81 GLU A CA 1
ATOM 620 C C . GLU A 1 81 ? 0.358 5.111 9.459 1.00 96.75 81 GLU A C 1
ATOM 622 O O . GLU A 1 81 ? -0.528 5.797 9.968 1.00 96.75 81 GLU A O 1
ATOM 627 N N . ALA A 1 82 ? 0.411 4.905 8.140 1.00 96.62 82 ALA A N 1
ATOM 628 C CA . ALA A 1 82 ? -0.582 5.451 7.225 1.00 96.62 82 ALA A CA 1
ATOM 629 C C . ALA A 1 82 ? -1.973 4.821 7.420 1.00 96.62 82 ALA A C 1
ATOM 631 O O . ALA A 1 82 ? -2.966 5.546 7.352 1.00 96.62 82 ALA A O 1
ATOM 632 N N . ILE A 1 83 ? -2.054 3.513 7.696 1.00 96.25 83 ILE A N 1
ATOM 633 C CA . ILE A 1 83 ? -3.315 2.826 8.023 1.00 96.25 83 ILE A CA 1
ATOM 634 C C . ILE A 1 83 ? -3.911 3.412 9.304 1.00 96.25 83 ILE A C 1
ATOM 636 O O . ILE A 1 83 ? -5.069 3.824 9.308 1.00 96.25 83 ILE A O 1
ATOM 640 N N . LEU A 1 84 ? -3.116 3.507 10.373 1.00 95.06 84 LEU A N 1
ATOM 641 C CA . LEU A 1 84 ? -3.568 4.028 11.663 1.00 95.06 84 LEU A CA 1
ATOM 642 C C . LEU A 1 84 ? -3.961 5.506 11.583 1.00 95.06 84 LEU A C 1
ATOM 644 O O . LEU A 1 84 ? -4.946 5.915 12.196 1.00 95.06 84 LEU A O 1
ATOM 648 N N . ALA A 1 85 ? -3.228 6.312 10.814 1.00 93.88 85 ALA A N 1
ATOM 649 C CA . ALA A 1 85 ? -3.573 7.712 10.596 1.00 93.88 85 ALA A CA 1
ATOM 650 C C . ALA A 1 85 ? -4.921 7.859 9.873 1.00 93.88 85 ALA A C 1
ATOM 652 O O . ALA A 1 85 ? -5.746 8.675 10.279 1.00 93.88 85 ALA A O 1
ATOM 653 N N . GLU A 1 86 ? -5.175 7.055 8.835 1.00 93.81 86 GLU A N 1
ATOM 654 C CA . GLU A 1 86 ? -6.446 7.099 8.104 1.00 93.81 86 GLU A CA 1
ATOM 655 C C . GLU A 1 86 ? -7.609 6.539 8.943 1.00 93.81 86 GLU A C 1
ATOM 657 O O . GLU A 1 86 ? -8.706 7.098 8.907 1.00 93.81 86 GLU A O 1
ATOM 662 N N . ALA A 1 87 ? -7.373 5.498 9.751 1.00 92.19 87 ALA A N 1
ATOM 663 C CA . ALA A 1 87 ? -8.375 4.916 10.650 1.00 92.19 87 ALA A CA 1
ATOM 664 C C . ALA A 1 87 ? -8.850 5.901 11.732 1.00 92.19 87 ALA A C 1
ATOM 666 O O . ALA A 1 87 ? -10.019 5.876 12.122 1.00 92.19 87 ALA A O 1
ATOM 667 N N . ASN A 1 88 ? -7.948 6.772 12.200 1.00 90.62 88 ASN A N 1
ATOM 668 C CA . ASN A 1 88 ? -8.215 7.775 13.234 1.00 90.62 88 ASN A CA 1
ATOM 669 C C . ASN A 1 88 ? -8.666 9.134 12.677 1.00 90.62 88 ASN A C 1
ATOM 671 O O . ASN A 1 88 ? -8.913 10.056 13.456 1.00 90.62 88 ASN A O 1
ATOM 675 N N . ARG A 1 89 ? -8.766 9.297 11.352 1.00 85.19 89 ARG A N 1
ATOM 676 C CA . ARG A 1 89 ? -9.141 10.585 10.766 1.00 85.19 89 ARG A CA 1
ATOM 677 C C . ARG A 1 89 ? -10.624 10.885 11.013 1.00 85.19 89 ARG A C 1
ATOM 679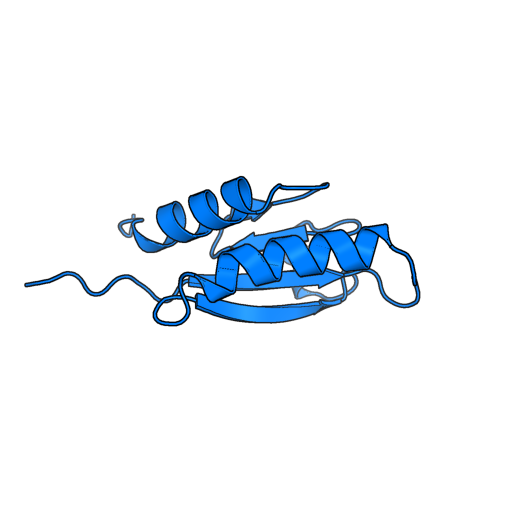 O O . ARG A 1 89 ? -11.498 10.132 10.579 1.0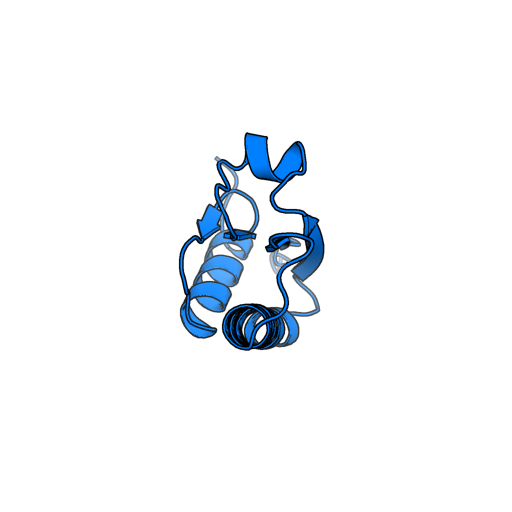0 85.19 89 ARG A O 1
ATOM 686 N N . THR A 1 90 ? -10.908 12.016 11.650 1.00 69.81 90 THR A N 1
ATOM 687 C CA . THR A 1 90 ? -12.246 12.623 11.703 1.00 69.81 90 THR A CA 1
ATOM 688 C C . THR A 1 90 ? -12.662 13.107 10.311 1.00 69.81 90 THR A C 1
ATOM 690 O O . THR A 1 90 ? -11.821 13.524 9.518 1.00 69.81 90 THR A O 1
ATOM 693 N N . GLU A 1 91 ? -13.944 12.997 9.964 1.00 64.56 91 GLU A N 1
ATOM 694 C CA . GLU A 1 91 ? -14.449 13.621 8.736 1.00 64.56 91 GLU A CA 1
ATOM 695 C C . GLU A 1 91 ? -14.414 15.135 8.900 1.00 64.56 91 GLU A C 1
ATOM 697 O O . GLU A 1 91 ? -15.068 15.651 9.803 1.00 64.56 91 GLU A O 1
ATOM 702 N N . ASP A 1 92 ? -13.629 15.802 8.057 1.00 53.19 92 ASP A N 1
ATOM 703 C CA . ASP A 1 92 ? -13.870 17.198 7.685 1.00 53.19 92 ASP A CA 1
ATOM 704 C C . ASP A 1 92 ? -15.067 17.277 6.729 1.00 53.19 92 ASP A C 1
ATOM 706 O O . ASP A 1 92 ? -15.118 16.434 5.792 1.00 53.19 92 ASP A O 1
#

Foldseek 3Di:
DPPDFAQKEKEKAAAPPDDDPLVVLQVVLLCLQCVVPVVRYDYDYDYCPDPVVVVLVRDHIWMCTRNDIDDDRDGSVRNNVSNVCVRPDDDD

Radius of gyration: 13.27 Å; chains: 1; bounding box: 32×28×40 Å

pLDDT: mean 90.12, std 11.71, range [40.72, 97.94]